Protein AF-A0A257CSG9-F1 (afdb_monomer_lite)

Foldseek 3Di:
DVVVVVVVVVVVVVVVVVVVVVPPLNVLLVVLLVLLVVLLVPQDCPDPLSVVLNVLSVVLNVLSVVLVVCVVVVHDLVSNLVSLVSSLVSLVVSLVSPVPDPDDVVSNVSSVVSSVSSVVSNVVSVVVVD

Structure (mmCIF, N/CA/C/O backbone):
data_AF-A0A257CSG9-F1
#
_entry.id   AF-A0A257CSG9-F1
#
loop_
_atom_site.group_PDB
_atom_site.id
_atom_site.type_symbol
_atom_site.label_atom_id
_atom_site.label_alt_id
_atom_site.label_comp_id
_atom_site.label_asym_id
_atom_site.label_entity_id
_atom_site.label_seq_id
_atom_site.pdbx_PDB_ins_code
_atom_site.Cartn_x
_atom_site.Cartn_y
_atom_site.Cartn_z
_atom_site.occupancy
_atom_site.B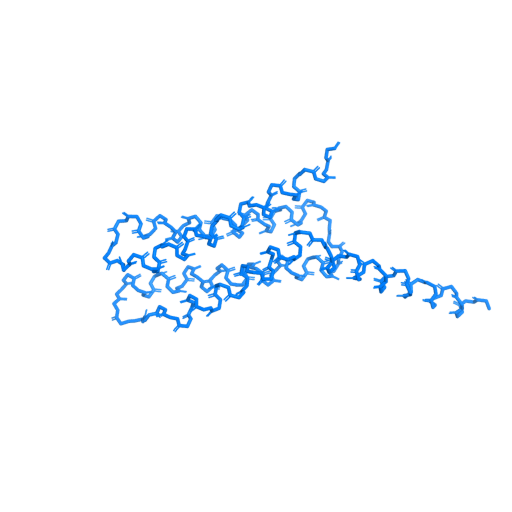_iso_or_equiv
_atom_site.auth_seq_id
_atom_site.auth_comp_id
_atom_site.auth_asym_id
_atom_site.auth_atom_id
_atom_site.pdbx_PDB_model_num
ATOM 1 N N . MET A 1 1 ? -8.326 -9.249 43.541 1.00 61.00 1 MET A N 1
ATOM 2 C CA . MET A 1 1 ? -9.319 -8.648 42.617 1.00 61.00 1 MET A CA 1
ATOM 3 C C . MET A 1 1 ? -8.685 -7.971 41.392 1.00 61.00 1 MET A C 1
ATOM 5 O O . MET A 1 1 ? -9.139 -8.241 40.292 1.00 61.00 1 MET A O 1
ATOM 9 N N . ALA A 1 2 ? -7.612 -7.176 41.527 1.00 65.75 2 ALA A N 1
ATOM 10 C CA . ALA A 1 2 ? -6.980 -6.457 40.401 1.00 65.75 2 ALA A CA 1
ATOM 11 C C . ALA A 1 2 ? -6.402 -7.346 39.271 1.00 65.75 2 ALA A C 1
ATOM 13 O O . ALA A 1 2 ? -6.474 -6.987 38.099 1.00 65.75 2 ALA A O 1
ATOM 14 N N . VAL A 1 3 ? -5.880 -8.533 39.603 1.00 71.50 3 VAL A N 1
ATOM 15 C CA . VAL A 1 3 ? -5.293 -9.464 38.616 1.00 71.50 3 VAL A CA 1
ATOM 16 C C . VAL A 1 3 ? -6.344 -10.004 37.636 1.00 71.50 3 VAL A C 1
ATOM 18 O O . VAL A 1 3 ? -6.073 -10.122 36.444 1.00 71.50 3 VAL A O 1
ATOM 21 N N . ALA A 1 4 ? -7.565 -10.262 38.114 1.00 71.94 4 ALA A N 1
ATOM 22 C CA . ALA A 1 4 ? -8.665 -10.753 37.284 1.00 71.94 4 ALA A CA 1
ATOM 23 C C . ALA A 1 4 ? -9.160 -9.687 36.291 1.00 71.94 4 ALA A C 1
ATOM 25 O O . ALA A 1 4 ? -9.449 -10.009 35.143 1.00 71.94 4 ALA A O 1
ATOM 26 N N . LEU A 1 5 ? -9.179 -8.412 36.700 1.00 73.69 5 LEU A N 1
ATOM 27 C CA . LEU A 1 5 ? -9.569 -7.290 35.840 1.00 73.69 5 LEU A CA 1
ATOM 28 C C . LEU A 1 5 ? -8.553 -7.056 34.708 1.00 73.69 5 LEU A C 1
ATOM 30 O O . LEU A 1 5 ? -8.927 -6.816 33.563 1.00 73.69 5 LEU A O 1
ATOM 34 N N . HIS A 1 6 ? -7.259 -7.181 35.015 1.00 74.69 6 HIS A N 1
ATOM 35 C CA . HIS A 1 6 ? -6.193 -7.045 34.022 1.00 74.69 6 HIS A CA 1
ATOM 36 C C . HIS A 1 6 ? -6.168 -8.217 33.027 1.00 74.69 6 HIS A C 1
ATOM 38 O O . HIS A 1 6 ? -5.942 -8.015 31.834 1.00 74.69 6 HIS A O 1
ATOM 44 N N . ALA A 1 7 ? -6.443 -9.439 33.495 1.00 70.19 7 ALA A N 1
ATOM 45 C CA . ALA A 1 7 ? -6.591 -10.608 32.629 1.00 70.19 7 ALA A CA 1
ATOM 46 C C . ALA A 1 7 ? -7.809 -10.481 31.699 1.00 70.19 7 ALA A C 1
ATOM 48 O O . ALA A 1 7 ? -7.691 -10.779 30.514 1.00 70.19 7 ALA A O 1
ATOM 49 N N . LEU A 1 8 ? -8.938 -9.968 32.205 1.00 74.12 8 LEU A N 1
ATOM 50 C CA . LEU A 1 8 ? -10.137 -9.667 31.415 1.00 74.12 8 LEU A CA 1
ATOM 51 C C . LEU A 1 8 ? -9.880 -8.594 30.358 1.00 74.12 8 LEU A C 1
ATOM 53 O O . LEU A 1 8 ? -10.261 -8.788 29.212 1.00 74.12 8 LEU A O 1
ATOM 57 N N . SER A 1 9 ? -9.181 -7.512 30.708 1.00 80.62 9 SER A N 1
ATOM 58 C CA . SER A 1 9 ? -8.766 -6.488 29.741 1.00 80.62 9 SER A CA 1
ATOM 59 C C . SER A 1 9 ? -7.883 -7.083 28.641 1.00 80.62 9 SER A C 1
ATOM 61 O O . SER A 1 9 ? -8.169 -6.883 27.466 1.00 80.62 9 SER A O 1
ATOM 63 N N . LYS A 1 10 ? -6.876 -7.896 28.992 1.00 71.56 10 LYS A N 1
ATOM 64 C CA . LYS A 1 10 ? -6.017 -8.580 28.009 1.00 71.56 10 LYS A CA 1
ATOM 65 C C . LYS A 1 10 ? -6.788 -9.553 27.117 1.00 71.56 10 LYS A C 1
ATOM 67 O O . LYS A 1 10 ? -6.492 -9.625 25.928 1.00 71.56 10 LYS A O 1
ATOM 72 N N . LEU A 1 11 ? -7.759 -10.277 27.674 1.00 66.88 11 LEU A N 1
ATOM 73 C CA . LEU A 1 11 ? -8.653 -11.165 26.928 1.00 66.88 11 LEU A CA 1
ATOM 74 C C . LEU A 1 11 ? -9.555 -10.381 25.979 1.00 66.88 11 LEU A C 1
ATOM 76 O O . LEU A 1 11 ? -9.686 -10.773 24.827 1.00 66.88 11 LEU A O 1
ATOM 80 N N . LEU A 1 12 ? -10.103 -9.251 26.429 1.00 72.19 12 LEU A N 1
ATOM 81 C CA . LEU A 1 12 ? -10.912 -8.365 25.601 1.00 72.19 12 LEU A CA 1
ATOM 82 C C . LEU A 1 12 ? -10.078 -7.793 24.453 1.00 72.19 12 LEU A C 1
ATOM 84 O O . LEU A 1 12 ? -10.512 -7.842 23.314 1.00 72.19 12 LEU A O 1
ATOM 88 N N . THR A 1 13 ? -8.846 -7.347 24.713 1.00 65.50 13 THR A N 1
ATOM 89 C CA . THR A 1 13 ? -7.935 -6.853 23.670 1.00 65.50 13 THR A CA 1
ATOM 90 C C . THR A 1 13 ? -7.496 -7.967 22.719 1.00 65.50 13 THR A C 1
ATOM 92 O O . THR A 1 13 ? -7.412 -7.745 21.517 1.00 65.50 13 THR A O 1
ATOM 95 N N . ALA A 1 14 ? -7.217 -9.176 23.213 1.00 50.47 14 ALA A N 1
ATOM 96 C CA . ALA A 1 14 ? -6.890 -10.324 22.366 1.00 50.47 14 ALA A CA 1
ATOM 97 C C . ALA A 1 14 ? -8.083 -10.750 21.497 1.00 50.47 14 ALA A C 1
ATOM 99 O O . ALA A 1 14 ? -7.898 -11.094 20.334 1.00 50.47 14 ALA A O 1
ATOM 100 N N . PHE A 1 15 ? -9.299 -10.667 22.038 1.00 56.72 15 PHE A N 1
ATOM 101 C CA . PHE A 1 15 ? -10.539 -10.919 21.315 1.00 56.72 15 PHE A CA 1
ATOM 102 C C . PHE A 1 15 ? -10.815 -9.823 20.277 1.00 56.72 15 PHE A C 1
ATOM 104 O O . PHE A 1 15 ? -11.084 -10.141 19.125 1.00 56.72 15 PHE A O 1
ATOM 111 N N . GLN A 1 16 ? -10.623 -8.547 20.628 1.00 63.41 16 GLN A N 1
ATOM 112 C CA . GLN A 1 16 ? -10.679 -7.408 19.705 1.00 63.41 16 GLN A CA 1
ATOM 113 C C . GLN A 1 16 ? -9.669 -7.581 18.557 1.00 63.41 16 GLN A C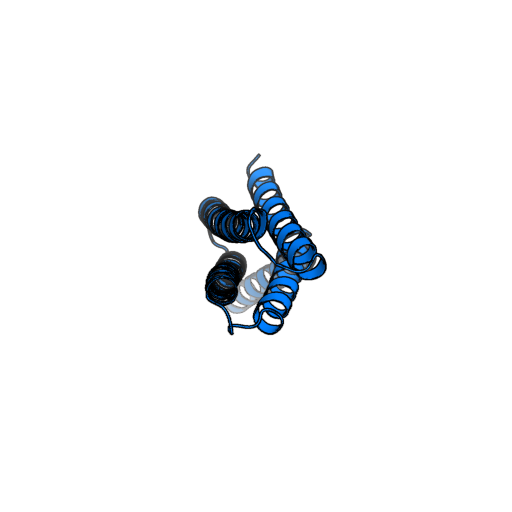 1
ATOM 115 O O . GLN A 1 16 ? -10.017 -7.361 17.404 1.00 63.41 16 GLN A O 1
ATOM 120 N N . ARG A 1 17 ? -8.448 -8.055 18.857 1.00 60.62 17 ARG A N 1
ATOM 121 C CA . ARG A 1 17 ? -7.389 -8.376 17.877 1.00 60.62 17 ARG A CA 1
ATOM 122 C C . ARG A 1 17 ? -7.745 -9.553 16.962 1.00 60.62 17 ARG A C 1
ATOM 124 O O . ARG A 1 17 ? -7.391 -9.556 15.789 1.00 60.62 17 ARG A O 1
ATOM 131 N N . LEU A 1 18 ? -8.432 -10.564 17.493 1.00 49.12 18 LEU A N 1
ATOM 132 C CA . LEU A 1 18 ? -8.954 -11.690 16.712 1.00 49.12 18 LEU A CA 1
ATOM 133 C C . LEU A 1 18 ? -10.126 -11.261 15.821 1.00 49.12 18 LEU A C 1
ATOM 135 O O . LEU A 1 18 ? -10.229 -11.722 14.687 1.00 49.12 18 LEU A O 1
ATOM 139 N N . MET A 1 19 ? -10.971 -10.343 16.295 1.00 55.75 19 MET A N 1
ATOM 140 C CA . MET A 1 19 ? -12.047 -9.764 15.493 1.00 55.75 19 MET A CA 1
ATOM 141 C C . MET A 1 19 ? -11.524 -8.808 14.416 1.00 55.75 19 MET A C 1
ATOM 143 O O . MET A 1 19 ? -12.044 -8.830 13.305 1.00 55.75 19 MET A O 1
ATOM 147 N N . THR A 1 20 ? -10.457 -8.042 14.673 1.00 57.62 20 THR A N 1
ATOM 148 C CA . THR A 1 20 ? -9.805 -7.238 13.626 1.00 57.62 20 THR A CA 1
ATOM 149 C C . THR A 1 20 ? -9.074 -8.099 12.597 1.00 57.62 20 THR A C 1
ATOM 151 O O . THR A 1 20 ? -9.021 -7.720 11.437 1.00 57.62 20 THR A O 1
ATOM 154 N N . ALA A 1 21 ? -8.592 -9.300 12.937 1.00 48.56 21 ALA A N 1
ATOM 155 C CA . ALA A 1 21 ? -8.058 -10.243 11.944 1.00 48.56 21 ALA A CA 1
ATOM 156 C C . ALA A 1 21 ? -9.129 -10.790 10.969 1.00 48.56 21 ALA A C 1
ATOM 158 O O . ALA A 1 21 ? -8.791 -11.241 9.874 1.00 48.56 21 ALA A O 1
ATOM 159 N N . LEU A 1 22 ? -10.413 -10.724 11.344 1.00 52.16 22 LEU A N 1
ATOM 160 C CA . LEU A 1 22 ? -11.571 -11.023 10.488 1.00 52.16 22 LEU A CA 1
ATOM 161 C C . LEU A 1 22 ? -12.138 -9.769 9.792 1.00 52.16 22 LEU A C 1
ATOM 163 O O . LEU A 1 22 ? -13.089 -9.878 9.017 1.00 52.16 22 LEU A O 1
ATOM 167 N N . ASP A 1 23 ? -11.555 -8.591 10.032 1.00 74.31 23 ASP A N 1
ATOM 168 C CA . ASP A 1 23 ? -11.986 -7.335 9.427 1.00 74.31 23 ASP A CA 1
ATOM 169 C C . ASP A 1 23 ? -11.575 -7.304 7.941 1.00 74.31 23 ASP A C 1
ATOM 171 O O . ASP A 1 23 ? -10.388 -7.451 7.610 1.00 74.31 23 ASP A O 1
ATOM 175 N N . PRO A 1 24 ? -12.518 -7.087 7.006 1.00 81.12 24 PRO A N 1
ATOM 176 C CA . PRO A 1 24 ? -12.195 -6.907 5.592 1.00 81.12 24 PRO A CA 1
ATOM 177 C C . PRO A 1 24 ? -11.160 -5.794 5.339 1.00 81.12 24 PRO A C 1
ATOM 179 O O . PRO A 1 24 ? -10.454 -5.833 4.327 1.00 81.12 24 PRO A O 1
ATOM 182 N N . THR A 1 25 ? -11.034 -4.823 6.245 1.00 85.94 25 THR A N 1
ATOM 183 C CA . THR A 1 25 ? -10.008 -3.774 6.216 1.00 85.94 25 THR A CA 1
ATOM 184 C C . THR A 1 25 ? -8.620 -4.342 6.506 1.00 85.94 25 THR A C 1
ATOM 186 O O . THR A 1 25 ? -7.699 -4.107 5.725 1.00 85.94 25 THR A O 1
ATOM 189 N N . ALA A 1 26 ? -8.467 -5.157 7.555 1.00 85.44 26 ALA A N 1
ATOM 190 C CA . ALA A 1 26 ? -7.192 -5.791 7.897 1.00 85.44 26 ALA A CA 1
ATOM 191 C C . ALA A 1 26 ? -6.713 -6.744 6.797 1.00 85.44 26 ALA A C 1
ATOM 193 O O 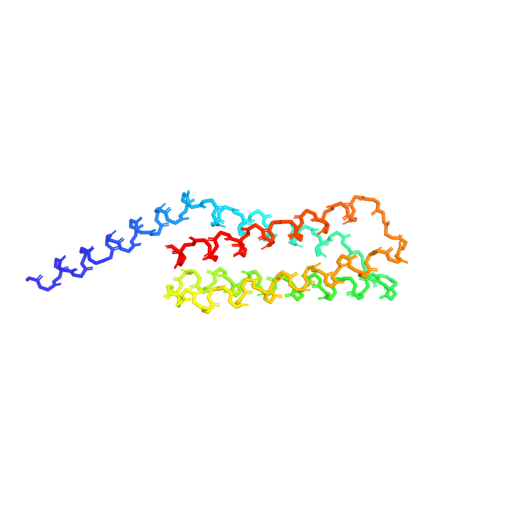. ALA A 1 26 ? -5.537 -6.725 6.427 1.00 85.44 26 ALA A O 1
ATOM 194 N N . LYS A 1 27 ? -7.636 -7.513 6.203 1.00 88.38 27 LYS A N 1
ATOM 195 C CA . LYS A 1 27 ? -7.335 -8.333 5.024 1.00 88.38 27 LYS A CA 1
ATOM 196 C C . LYS A 1 27 ? -6.834 -7.476 3.859 1.00 88.38 27 LYS A C 1
ATOM 198 O O . LYS A 1 27 ? -5.810 -7.798 3.270 1.00 88.38 27 LYS A O 1
ATOM 203 N N . SER A 1 28 ? -7.516 -6.369 3.560 1.00 92.12 28 SER A N 1
ATOM 204 C CA . SER A 1 28 ? -7.119 -5.469 2.468 1.00 92.12 28 SER A CA 1
ATOM 205 C C . SER A 1 28 ? -5.733 -4.855 2.699 1.00 92.12 28 SER A C 1
ATOM 207 O O . SER A 1 28 ? -4.966 -4.717 1.749 1.00 92.12 28 SER A O 1
ATOM 209 N N . ILE A 1 29 ? -5.393 -4.517 3.950 1.00 92.06 29 ILE A N 1
ATOM 210 C CA . ILE A 1 29 ? -4.060 -4.026 4.333 1.00 92.06 29 ILE A CA 1
ATOM 211 C C . ILE A 1 29 ? -3.000 -5.110 4.096 1.00 92.06 29 ILE A C 1
ATOM 213 O O . ILE A 1 29 ? -1.963 -4.822 3.505 1.00 92.06 29 ILE A O 1
ATOM 217 N N . ALA A 1 30 ? -3.258 -6.353 4.515 1.00 91.56 30 ALA A N 1
ATOM 218 C CA . ALA A 1 30 ? -2.327 -7.466 4.323 1.00 91.56 30 ALA A CA 1
ATOM 219 C C . ALA A 1 30 ? -2.127 -7.820 2.838 1.00 91.56 30 ALA A C 1
ATOM 221 O O . ALA A 1 30 ? -0.999 -8.031 2.397 1.00 91.56 30 ALA A O 1
ATOM 222 N N . ASP A 1 31 ? -3.208 -7.849 2.055 1.00 93.69 31 ASP A N 1
ATOM 223 C CA . ASP A 1 31 ? -3.146 -8.095 0.612 1.00 93.69 31 ASP A CA 1
ATOM 224 C C . ASP A 1 31 ? -2.338 -6.991 -0.098 1.00 93.69 31 ASP A C 1
ATOM 226 O O . ASP A 1 31 ? -1.533 -7.279 -0.986 1.00 93.69 31 ASP A O 1
ATOM 230 N N . LEU A 1 32 ? -2.499 -5.733 0.330 1.00 95.94 32 LEU A N 1
ATOM 231 C CA . LEU A 1 32 ? -1.732 -4.605 -0.194 1.00 95.94 32 LEU A CA 1
ATOM 232 C C . LEU A 1 32 ? -0.245 -4.669 0.186 1.00 95.94 32 LEU A C 1
ATOM 234 O O . LEU A 1 32 ? 0.593 -4.436 -0.682 1.00 95.94 32 LEU A O 1
ATOM 238 N N . ASP A 1 33 ? 0.082 -5.003 1.439 1.00 95.44 33 ASP A N 1
ATOM 239 C CA . ASP A 1 33 ? 1.465 -5.200 1.912 1.00 95.44 33 ASP A CA 1
ATOM 240 C C . ASP A 1 33 ? 2.179 -6.259 1.061 1.00 95.44 33 ASP A C 1
ATOM 242 O O . ASP A 1 33 ? 3.221 -6.006 0.458 1.00 95.44 33 ASP A O 1
ATOM 246 N N . ASN A 1 34 ? 1.551 -7.427 0.903 1.00 95.12 34 ASN A N 1
ATOM 247 C CA . ASN A 1 34 ? 2.096 -8.511 0.088 1.00 95.12 34 ASN A CA 1
ATOM 248 C C . ASN A 1 34 ? 2.338 -8.074 -1.364 1.00 95.12 34 ASN A C 1
ATOM 250 O O . ASN A 1 34 ? 3.396 -8.353 -1.933 1.00 95.12 34 ASN A O 1
ATOM 254 N N . LEU A 1 35 ? 1.376 -7.373 -1.969 1.00 96.12 35 LEU A N 1
ATOM 255 C CA . LEU A 1 35 ? 1.500 -6.889 -3.341 1.00 96.12 35 LEU A CA 1
ATOM 256 C C . LEU A 1 35 ? 2.620 -5.850 -3.488 1.00 96.12 35 LEU A C 1
ATOM 258 O O . LEU A 1 35 ? 3.385 -5.916 -4.451 1.00 96.12 35 LEU A O 1
ATOM 262 N N . LEU A 1 36 ? 2.749 -4.919 -2.542 1.00 96.06 36 LEU A N 1
ATOM 263 C CA . LEU A 1 36 ? 3.814 -3.916 -2.542 1.00 96.06 36 LEU A CA 1
ATOM 264 C C . LEU A 1 36 ? 5.193 -4.546 -2.375 1.00 96.06 36 LEU A C 1
ATOM 266 O O . LEU A 1 36 ? 6.103 -4.206 -3.128 1.00 96.06 36 LEU A O 1
ATOM 270 N N . GLN A 1 37 ? 5.344 -5.520 -1.480 1.00 95.44 37 GLN A N 1
ATOM 271 C CA . GLN A 1 37 ? 6.605 -6.245 -1.329 1.00 95.44 37 GLN A CA 1
ATOM 272 C C . GLN A 1 37 ? 7.002 -6.981 -2.612 1.00 95.44 37 GLN A C 1
ATOM 274 O O . GLN A 1 37 ? 8.179 -6.989 -2.982 1.00 95.44 37 GLN A O 1
ATOM 279 N N . LEU A 1 38 ? 6.039 -7.597 -3.306 1.00 95.38 38 LEU A N 1
ATOM 280 C CA . LEU A 1 38 ? 6.279 -8.240 -4.599 1.00 95.38 38 LEU A CA 1
ATOM 281 C C . LEU A 1 38 ? 6.673 -7.222 -5.675 1.00 95.38 38 LEU A C 1
ATOM 283 O O . LEU A 1 38 ? 7.630 -7.456 -6.411 1.00 95.38 38 LEU A O 1
ATOM 287 N N . LEU A 1 39 ? 5.989 -6.079 -5.732 1.00 94.75 39 LEU A N 1
ATOM 288 C CA . LEU A 1 39 ? 6.298 -4.988 -6.656 1.00 94.75 39 LEU A CA 1
ATOM 289 C C . LEU A 1 39 ? 7.697 -4.407 -6.413 1.00 94.75 39 LEU A C 1
ATOM 291 O O . LEU A 1 39 ? 8.477 -4.300 -7.356 1.00 94.75 39 LEU A O 1
ATOM 295 N N . CYS A 1 40 ? 8.052 -4.097 -5.165 1.00 94.50 40 CYS A N 1
ATOM 296 C CA . CYS A 1 40 ? 9.378 -3.591 -4.802 1.00 94.50 40 CYS A CA 1
ATOM 297 C C . CYS A 1 40 ? 10.493 -4.572 -5.190 1.00 94.50 40 CYS A C 1
ATOM 299 O O . CYS A 1 40 ? 11.532 -4.156 -5.691 1.00 94.50 40 CYS A O 1
ATOM 301 N N . LYS A 1 41 ? 10.273 -5.882 -5.014 1.00 93.38 41 LYS A N 1
ATOM 302 C CA . LYS A 1 41 ? 11.238 -6.919 -5.420 1.00 93.38 41 LYS A CA 1
ATOM 303 C C . LYS A 1 41 ? 11.305 -7.117 -6.938 1.00 93.38 41 LYS A C 1
ATOM 305 O O . LYS A 1 41 ? 12.350 -7.511 -7.449 1.00 93.38 41 LYS A O 1
ATOM 310 N N . GLY A 1 42 ? 10.193 -6.908 -7.643 1.00 91.12 42 GLY A N 1
ATOM 311 C CA . GLY A 1 42 ? 10.076 -7.149 -9.083 1.00 91.12 42 GLY A CA 1
ATOM 312 C C . GLY A 1 42 ? 10.558 -5.988 -9.954 1.00 91.12 42 GLY A C 1
ATOM 313 O O . GLY A 1 42 ? 11.064 -6.213 -11.055 1.00 91.12 42 GLY A O 1
ATOM 314 N N . VAL A 1 43 ? 10.430 -4.749 -9.474 1.00 90.50 43 VAL A N 1
ATOM 315 C CA . VAL A 1 43 ? 10.870 -3.558 -10.207 1.00 90.50 43 VAL A CA 1
ATOM 316 C C . VAL A 1 43 ? 12.393 -3.461 -10.158 1.00 90.50 43 VAL A C 1
ATOM 318 O O . VAL A 1 43 ? 13.002 -3.282 -9.105 1.00 90.50 43 VAL A O 1
ATOM 321 N N . LYS A 1 44 ? 13.022 -3.563 -11.332 1.00 88.94 44 LYS A N 1
ATOM 322 C CA . LYS A 1 44 ? 14.460 -3.312 -11.497 1.00 88.94 44 LYS A CA 1
ATOM 323 C C . LYS A 1 44 ? 14.774 -1.845 -11.211 1.00 88.94 44 LYS A C 1
ATOM 325 O O . LYS A 1 44 ? 13.884 -1.011 -11.167 1.00 88.94 44 LYS A O 1
ATOM 330 N N . THR A 1 45 ? 16.051 -1.518 -11.055 1.00 91.31 45 THR A N 1
ATOM 331 C CA . THR A 1 45 ? 16.529 -0.149 -10.785 1.00 91.31 45 THR A CA 1
ATOM 332 C C . THR A 1 45 ? 17.569 0.313 -11.810 1.00 91.31 45 THR A C 1
ATOM 334 O O . THR A 1 45 ? 18.393 1.185 -11.533 1.00 91.31 45 THR A O 1
ATOM 337 N N . SER A 1 46 ? 17.546 -0.266 -13.015 1.00 92.25 46 SER A N 1
ATOM 338 C CA . SER A 1 46 ? 18.565 -0.048 -14.048 1.00 92.25 46 SER A CA 1
ATOM 339 C C . SER A 1 46 ? 18.391 1.284 -14.774 1.00 92.25 46 SER A C 1
ATOM 341 O O . SER A 1 46 ? 19.371 1.921 -15.158 1.00 92.25 46 SER A O 1
ATOM 343 N N . THR A 1 47 ? 17.153 1.736 -14.954 1.00 92.12 47 THR A N 1
ATOM 344 C CA . THR A 1 47 ? 16.838 2.981 -15.662 1.00 92.12 47 THR A CA 1
ATOM 345 C C . THR A 1 47 ? 16.312 4.068 -14.713 1.00 92.12 47 THR A C 1
ATOM 347 O O . THR A 1 47 ? 15.865 3.777 -13.602 1.00 92.12 47 THR A O 1
ATOM 350 N N . PRO A 1 48 ? 16.369 5.362 -15.092 1.00 91.75 48 PRO A N 1
ATOM 351 C CA . PRO A 1 48 ? 15.866 6.441 -14.238 1.00 91.75 48 PRO A CA 1
ATOM 352 C C . PRO A 1 48 ? 14.382 6.305 -13.866 1.00 91.75 48 PRO A C 1
ATOM 354 O O . PRO A 1 48 ? 14.018 6.548 -12.719 1.00 91.75 48 PRO A O 1
ATOM 357 N N . TRP A 1 49 ? 13.527 5.886 -14.807 1.00 89.62 49 TRP A N 1
ATOM 358 C CA . TRP A 1 49 ? 12.090 5.740 -14.545 1.00 89.62 49 TRP A CA 1
ATOM 359 C C . TRP A 1 49 ? 11.791 4.575 -13.594 1.00 89.62 49 TRP A C 1
ATOM 361 O O . TRP A 1 49 ? 10.900 4.695 -12.757 1.00 89.62 49 TRP A O 1
ATOM 371 N N . GLU A 1 50 ? 12.556 3.490 -13.703 1.00 92.75 50 GLU A N 1
ATOM 372 C CA . GLU A 1 50 ? 12.520 2.320 -12.823 1.00 92.75 50 GLU A CA 1
ATOM 373 C C . GLU A 1 50 ? 12.913 2.679 -11.388 1.00 92.75 50 GLU A C 1
ATOM 375 O O . GLU A 1 50 ? 12.205 2.333 -10.447 1.00 92.75 50 GLU A O 1
ATOM 380 N N . ARG A 1 51 ? 13.994 3.452 -11.216 1.00 94.38 51 ARG A N 1
ATOM 381 C CA . ARG A 1 51 ? 14.414 3.957 -9.899 1.00 94.38 51 ARG A CA 1
ATOM 382 C C . ARG A 1 51 ? 13.346 4.837 -9.256 1.00 94.38 51 ARG A C 1
ATOM 384 O O . ARG A 1 51 ? 13.031 4.637 -8.089 1.00 94.38 51 ARG A O 1
ATOM 391 N N . ALA A 1 52 ? 12.760 5.753 -10.027 1.00 93.06 52 ALA A N 1
ATOM 392 C CA . ALA A 1 52 ? 11.680 6.610 -9.543 1.00 93.06 52 ALA A CA 1
ATOM 393 C C . ALA A 1 52 ? 10.437 5.798 -9.139 1.00 93.06 52 ALA A C 1
ATOM 395 O O . ALA A 1 52 ? 9.839 6.056 -8.099 1.00 93.06 52 ALA A O 1
ATOM 396 N N . LEU A 1 53 ? 10.071 4.775 -9.920 1.00 93.38 53 LEU A N 1
ATOM 397 C CA . LEU A 1 53 ? 8.975 3.877 -9.562 1.00 93.38 53 LEU A CA 1
ATOM 398 C C . LEU A 1 53 ? 9.280 3.107 -8.273 1.00 93.38 53 LEU A C 1
ATOM 400 O O . LEU A 1 53 ? 8.440 3.055 -7.381 1.00 93.38 53 LEU A O 1
ATOM 404 N N . HIS A 1 54 ? 10.475 2.529 -8.165 1.00 95.12 54 HIS A N 1
ATOM 405 C CA . HIS A 1 54 ? 10.898 1.789 -6.981 1.00 95.12 54 HIS A CA 1
ATOM 406 C C . HIS A 1 54 ? 10.875 2.668 -5.720 1.00 95.12 54 HIS A C 1
ATOM 408 O O . HIS A 1 54 ? 10.445 2.216 -4.661 1.00 95.12 54 HIS A O 1
ATOM 414 N N . GLU A 1 55 ? 11.297 3.930 -5.817 1.00 95.12 55 GLU A N 1
ATOM 415 C CA . GLU A 1 55 ? 11.235 4.887 -4.708 1.00 95.12 55 GLU A CA 1
ATOM 416 C C . GLU A 1 55 ? 9.789 5.174 -4.275 1.00 95.12 55 GLU A C 1
ATOM 418 O O . GLU A 1 55 ? 9.480 5.068 -3.088 1.00 95.12 55 GLU A O 1
ATOM 423 N N . LEU A 1 56 ? 8.883 5.426 -5.228 1.00 95.12 56 LEU A N 1
ATOM 424 C CA . LEU A 1 56 ? 7.454 5.618 -4.947 1.00 95.12 56 LEU A CA 1
ATOM 425 C C . LEU A 1 56 ? 6.821 4.379 -4.294 1.00 95.12 56 LEU A C 1
ATOM 427 O O . LEU A 1 56 ? 6.047 4.502 -3.344 1.00 95.12 56 LEU A O 1
ATOM 431 N N . LEU A 1 57 ? 7.168 3.178 -4.766 1.00 95.62 57 LEU A N 1
ATOM 432 C CA . LEU A 1 57 ? 6.689 1.917 -4.193 1.00 95.62 57 LEU A CA 1
ATOM 433 C C . LEU A 1 57 ? 7.248 1.675 -2.787 1.00 95.62 57 LEU A C 1
ATOM 435 O O . LEU A 1 57 ? 6.504 1.281 -1.895 1.00 95.62 57 LEU A O 1
ATOM 439 N N . THR A 1 58 ? 8.525 1.984 -2.559 1.00 95.75 58 THR A N 1
ATOM 440 C CA . THR A 1 58 ? 9.152 1.896 -1.230 1.00 95.75 58 THR A CA 1
ATOM 441 C C . THR A 1 58 ? 8.517 2.887 -0.255 1.00 95.75 58 THR A C 1
ATOM 443 O O . THR A 1 58 ? 8.339 2.590 0.926 1.00 95.75 58 THR A O 1
ATOM 446 N N . GLN A 1 59 ? 8.153 4.080 -0.728 1.00 95.75 59 GLN A N 1
ATOM 447 C CA . GLN A 1 59 ? 7.420 5.043 0.084 1.00 95.75 59 GLN A CA 1
ATOM 448 C C . GLN A 1 59 ? 6.026 4.515 0.439 1.00 95.75 59 GLN A C 1
ATOM 450 O O . GLN A 1 59 ? 5.644 4.586 1.605 1.00 95.75 59 GLN A O 1
ATOM 455 N N . ALA A 1 60 ? 5.295 3.944 -0.523 1.00 96.50 60 ALA A N 1
ATOM 456 C CA . ALA A 1 60 ? 3.993 3.329 -0.271 1.00 96.50 60 ALA A CA 1
ATOM 457 C C . ALA A 1 60 ? 4.082 2.156 0.725 1.00 96.50 60 ALA A C 1
ATOM 459 O O . ALA A 1 60 ? 3.255 2.067 1.627 1.00 96.50 60 ALA A O 1
ATOM 460 N N . ASP A 1 61 ? 5.110 1.310 0.619 1.00 95.81 61 ASP A N 1
ATOM 461 C CA . ASP A 1 61 ? 5.380 0.197 1.543 1.00 95.81 61 ASP A CA 1
ATOM 462 C C . ASP A 1 61 ? 5.537 0.685 2.995 1.00 95.81 61 ASP A C 1
ATOM 464 O O . ASP A 1 61 ? 4.868 0.206 3.914 1.00 95.81 61 ASP A O 1
ATOM 468 N N . ARG A 1 62 ? 6.311 1.759 3.200 1.00 95.06 62 ARG A N 1
ATOM 469 C CA . ARG A 1 62 ? 6.431 2.410 4.517 1.00 95.06 62 ARG A CA 1
ATOM 470 C C . ARG A 1 62 ? 5.095 2.955 5.023 1.00 95.06 62 ARG A C 1
ATOM 472 O O . ARG A 1 62 ? 4.822 2.865 6.217 1.00 95.06 62 ARG A O 1
ATOM 479 N N . GLN A 1 63 ? 4.261 3.510 4.143 1.00 95.44 63 GLN A N 1
ATOM 480 C CA . GLN A 1 63 ? 2.938 4.011 4.530 1.00 95.44 63 GLN A CA 1
ATOM 481 C C . GLN A 1 63 ? 1.981 2.878 4.919 1.00 95.44 63 GLN A C 1
ATOM 483 O O . GLN A 1 63 ? 1.219 3.033 5.870 1.00 95.44 63 GLN A O 1
ATOM 488 N N . VAL A 1 64 ? 2.054 1.712 4.267 1.00 94.75 64 VAL A N 1
ATOM 489 C CA . VAL A 1 64 ? 1.303 0.522 4.703 1.00 94.75 64 VAL A CA 1
ATOM 490 C C . VAL A 1 64 ? 1.719 0.092 6.105 1.00 94.75 64 VAL A C 1
ATOM 492 O O . VAL A 1 64 ? 0.857 -0.212 6.931 1.00 94.75 64 VAL A O 1
ATOM 495 N N . LEU A 1 65 ? 3.021 0.111 6.407 1.00 92.56 65 LEU A N 1
ATOM 496 C CA . LEU A 1 65 ? 3.501 -0.191 7.752 1.00 92.56 65 LEU A CA 1
ATOM 497 C C . LEU A 1 65 ? 2.939 0.790 8.790 1.00 92.56 65 LEU A C 1
ATOM 499 O O . LEU A 1 65 ? 2.514 0.344 9.853 1.00 92.56 65 LEU A O 1
ATOM 503 N N . ILE A 1 66 ? 2.897 2.090 8.478 1.00 94.06 66 ILE A N 1
ATOM 504 C CA . ILE A 1 66 ? 2.294 3.108 9.353 1.00 94.06 66 ILE A CA 1
ATOM 505 C C . ILE A 1 66 ? 0.821 2.784 9.600 1.00 94.06 66 ILE A C 1
ATOM 507 O O . ILE A 1 66 ? 0.433 2.646 10.752 1.00 94.06 66 ILE A O 1
ATOM 511 N N . VAL A 1 67 ? 0.026 2.546 8.551 1.00 90.81 67 VAL A N 1
ATOM 512 C CA . VAL A 1 67 ? -1.392 2.168 8.698 1.00 90.81 67 VAL A CA 1
ATOM 513 C C . VAL A 1 67 ? -1.544 0.928 9.586 1.00 90.81 67 VAL A C 1
ATOM 515 O O . VAL A 1 67 ? -2.379 0.904 10.488 1.00 90.81 67 VAL A O 1
ATOM 518 N N . ARG A 1 68 ? -0.711 -0.100 9.386 1.00 89.94 68 ARG A N 1
ATOM 519 C CA . ARG A 1 68 ? -0.755 -1.331 10.188 1.00 89.94 68 ARG A CA 1
ATOM 520 C C . ARG A 1 68 ? -0.392 -1.088 11.655 1.00 89.94 68 ARG A C 1
ATOM 522 O O . ARG A 1 68 ? -1.008 -1.684 12.542 1.00 89.94 68 ARG A O 1
ATOM 529 N N . LEU A 1 69 ? 0.598 -0.235 11.915 1.00 87.25 69 LEU A N 1
ATOM 530 C CA . LEU A 1 69 ? 0.985 0.162 13.267 1.00 87.25 69 LEU A CA 1
ATOM 531 C C . LEU A 1 69 ? -0.122 0.974 13.936 1.00 87.25 69 LEU A C 1
ATOM 533 O O . LEU A 1 69 ? -0.497 0.631 15.051 1.00 87.25 69 LEU A O 1
ATOM 537 N N . SER A 1 70 ? -0.708 1.953 13.246 1.00 88.75 70 SER A N 1
ATOM 538 C CA . SER A 1 70 ? -1.833 2.745 13.751 1.00 88.75 70 SER A CA 1
ATOM 539 C C . SER A 1 70 ? -3.023 1.857 14.128 1.00 88.75 70 SER A C 1
ATOM 541 O O . SER A 1 70 ? -3.576 2.013 15.212 1.00 88.75 70 SER A O 1
ATOM 543 N N . VAL A 1 71 ? -3.362 0.848 13.310 1.00 84.94 71 VAL A N 1
ATOM 544 C CA . VAL A 1 71 ? -4.403 -0.142 13.661 1.00 84.94 71 VAL A CA 1
ATOM 545 C C . VAL A 1 71 ? -4.005 -0.946 14.902 1.00 84.94 71 VAL A C 1
ATOM 547 O O . VAL A 1 71 ? -4.815 -1.173 15.795 1.00 84.94 71 VAL A O 1
ATOM 550 N N . SER A 1 72 ? -2.746 -1.377 14.984 1.00 83.25 72 SER A N 1
ATOM 551 C CA . SER A 1 72 ? -2.247 -2.181 16.112 1.00 83.25 72 SER A CA 1
ATOM 552 C C . SER A 1 72 ? -2.169 -1.395 17.425 1.00 83.25 72 SER A C 1
ATOM 554 O O . SER A 1 72 ? -2.239 -1.992 18.502 1.00 83.25 72 SER A O 1
ATOM 556 N N . MET A 1 73 ? -1.993 -0.077 17.329 1.00 85.00 73 MET A N 1
ATOM 557 C CA . MET A 1 73 ? -1.882 0.860 18.445 1.00 85.00 73 MET A CA 1
ATOM 558 C C . MET A 1 73 ? -3.223 1.466 18.863 1.00 85.00 73 MET A C 1
ATOM 560 O O . MET A 1 73 ? -3.229 2.275 19.785 1.00 85.00 73 MET A O 1
ATOM 564 N N . ASP A 1 74 ? -4.332 1.066 18.231 1.00 83.69 74 ASP A N 1
ATOM 565 C CA . ASP A 1 74 ? -5.666 1.622 18.492 1.00 83.69 74 ASP A CA 1
ATOM 566 C C . ASP A 1 74 ? -5.689 3.153 18.315 1.00 83.69 74 ASP A C 1
ATOM 568 O O . ASP A 1 74 ? -6.226 3.904 19.130 1.00 83.69 74 ASP A O 1
ATOM 572 N N . ALA A 1 75 ? -5.016 3.621 17.256 1.00 84.06 75 ALA A N 1
ATOM 573 C CA . ALA A 1 75 ? -4.975 5.030 16.894 1.00 84.06 75 ALA A CA 1
ATOM 574 C C . ALA A 1 75 ? -6.385 5.575 16.634 1.00 84.06 75 ALA A C 1
ATOM 576 O O . ALA A 1 75 ? -7.300 4.842 16.250 1.00 84.06 75 ALA A O 1
ATOM 577 N N . SER A 1 76 ? -6.547 6.889 16.796 1.00 87.81 76 SER A N 1
ATOM 578 C CA . SER A 1 76 ? -7.830 7.540 16.524 1.00 87.81 76 SER A CA 1
ATOM 579 C C . SER A 1 76 ? -8.285 7.307 15.077 1.00 87.81 76 SER A C 1
ATOM 581 O O . SER A 1 76 ? -7.464 7.230 14.159 1.00 87.81 76 SER A O 1
ATOM 583 N N . SER A 1 77 ? -9.600 7.250 14.853 1.00 86.88 77 SER A N 1
ATOM 584 C CA . SER A 1 77 ? -10.180 7.085 13.513 1.00 86.88 77 SER A CA 1
ATOM 585 C C . SER A 1 77 ? -9.664 8.134 12.520 1.00 86.88 77 SER A C 1
ATOM 587 O O . SER A 1 77 ? -9.298 7.792 11.395 1.00 86.88 77 SER A O 1
ATOM 589 N N . THR A 1 78 ? -9.509 9.386 12.963 1.00 89.75 78 THR A N 1
ATOM 590 C CA . THR A 1 78 ? -8.937 10.472 12.155 1.00 89.75 78 THR A CA 1
ATOM 591 C C . THR A 1 78 ? -7.497 10.178 11.727 1.00 89.75 78 THR A C 1
ATOM 593 O O . THR A 1 78 ? -7.169 10.297 10.549 1.00 89.75 78 THR A O 1
ATOM 596 N N . GLU A 1 79 ? -6.646 9.720 12.648 1.00 88.69 79 GLU A N 1
ATOM 597 C CA . GLU A 1 79 ? -5.249 9.372 12.353 1.00 88.69 79 GLU A CA 1
ATOM 598 C C . GLU A 1 79 ? -5.139 8.183 11.383 1.00 88.69 79 GLU A C 1
ATOM 600 O O . GLU A 1 79 ? -4.292 8.177 10.482 1.00 88.69 79 GLU A O 1
ATOM 605 N N . LEU A 1 80 ? -6.026 7.192 11.520 1.00 90.56 80 LEU A N 1
ATOM 606 C CA . LEU A 1 80 ? -6.121 6.062 10.595 1.00 90.56 80 LEU A CA 1
ATOM 607 C C . LEU A 1 80 ? -6.535 6.505 9.189 1.00 90.56 80 LEU A C 1
ATOM 609 O O . LEU A 1 80 ? -5.933 6.069 8.204 1.00 90.56 80 LEU A O 1
ATOM 613 N N . ILE A 1 81 ? -7.538 7.379 9.086 1.00 93.31 81 ILE A N 1
ATOM 614 C CA . ILE A 1 81 ? -8.009 7.929 7.810 1.00 93.31 81 ILE A CA 1
ATOM 615 C C . ILE A 1 81 ? -6.911 8.757 7.141 1.00 93.31 81 ILE A C 1
ATOM 617 O O . ILE A 1 81 ? -6.689 8.608 5.937 1.00 93.31 81 ILE A O 1
ATOM 621 N N . ASP A 1 82 ? -6.202 9.594 7.895 1.00 94.75 82 ASP A N 1
ATOM 622 C CA . ASP A 1 82 ? -5.116 10.416 7.362 1.00 94.75 82 ASP A CA 1
ATOM 623 C C . ASP A 1 82 ? -3.948 9.556 6.873 1.00 94.75 82 ASP A C 1
ATOM 625 O O . ASP A 1 82 ? -3.473 9.737 5.749 1.00 94.75 82 ASP A O 1
ATOM 629 N N . SER A 1 83 ? -3.556 8.540 7.643 1.00 93.19 83 SER A N 1
ATOM 630 C CA . SER A 1 83 ? -2.523 7.583 7.230 1.00 93.19 83 SER A CA 1
ATOM 631 C C . SER A 1 83 ? -2.931 6.815 5.964 1.00 93.19 83 SER A C 1
ATOM 633 O O . SER A 1 83 ? -2.154 6.704 5.010 1.00 93.19 83 SER A O 1
ATOM 635 N N . ALA A 1 84 ? -4.180 6.341 5.892 1.00 94.75 84 ALA A N 1
ATO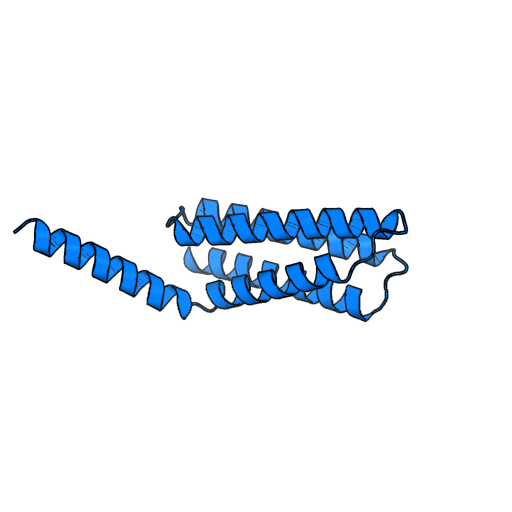M 636 C CA . ALA A 1 84 ? -4.710 5.662 4.710 1.00 94.75 84 ALA A CA 1
ATOM 637 C C . ALA A 1 84 ? -4.800 6.590 3.484 1.00 94.75 84 ALA A C 1
ATOM 639 O O . ALA A 1 84 ? -4.594 6.150 2.348 1.00 94.75 84 ALA A O 1
ATOM 640 N N . ARG A 1 85 ? -5.063 7.884 3.692 1.00 97.19 85 ARG A N 1
ATOM 641 C CA . ARG A 1 85 ? -5.066 8.901 2.634 1.00 97.19 85 ARG A CA 1
ATOM 642 C C . ARG A 1 85 ? -3.665 9.119 2.070 1.00 97.19 85 ARG A C 1
ATOM 644 O O . ARG A 1 85 ? -3.509 9.119 0.850 1.00 97.19 85 ARG A O 1
ATOM 651 N N . VAL A 1 86 ? -2.651 9.250 2.924 1.00 97.00 86 VAL A N 1
ATOM 652 C CA . VAL A 1 86 ? -1.247 9.395 2.494 1.00 97.00 86 VAL A CA 1
ATOM 653 C C . VAL A 1 86 ? -0.782 8.163 1.709 1.00 97.00 86 VAL A C 1
ATOM 655 O O . VAL A 1 86 ? -0.133 8.294 0.665 1.00 97.00 86 VAL A O 1
ATOM 658 N N . LEU A 1 87 ? -1.168 6.965 2.153 1.00 96.88 87 LEU A N 1
ATOM 659 C CA . LEU A 1 87 ? -0.926 5.720 1.425 1.00 96.88 87 LEU A CA 1
ATOM 660 C C . LEU A 1 87 ? -1.571 5.733 0.028 1.00 96.88 87 LEU A C 1
ATOM 662 O O . LEU A 1 87 ? -0.904 5.441 -0.968 1.00 96.88 87 LEU A O 1
ATOM 666 N N . PHE A 1 88 ? -2.852 6.101 -0.062 1.00 97.81 88 PHE A N 1
ATOM 667 C CA . PHE A 1 88 ? -3.562 6.193 -1.339 1.00 97.81 88 PHE A CA 1
ATOM 668 C C . PHE A 1 88 ? -2.904 7.196 -2.295 1.00 97.81 88 PHE A C 1
ATOM 670 O O . PHE A 1 88 ? -2.695 6.873 -3.464 1.00 97.81 88 PHE A O 1
ATOM 677 N N . GLU A 1 89 ? -2.528 8.381 -1.812 1.00 97.19 89 GLU A N 1
ATOM 678 C CA . GLU A 1 89 ? -1.856 9.396 -2.630 1.00 97.19 89 GLU A CA 1
ATOM 679 C C . GLU A 1 89 ? -0.482 8.927 -3.129 1.00 97.19 89 GLU A C 1
ATOM 681 O O . GLU A 1 89 ? -0.139 9.164 -4.289 1.00 97.19 89 GLU A O 1
ATOM 686 N N . SER A 1 90 ? 0.267 8.182 -2.310 1.00 95.88 90 SER A N 1
ATOM 687 C CA . SER A 1 90 ? 1.556 7.596 -2.714 1.00 95.88 90 SER A CA 1
ATOM 688 C C . SER A 1 90 ? 1.387 6.608 -3.878 1.00 95.88 90 SER A C 1
ATOM 690 O O . SER A 1 90 ? 2.104 6.665 -4.879 1.00 95.88 90 SER A O 1
ATOM 692 N N . LEU A 1 91 ? 0.373 5.742 -3.801 1.00 97.44 91 LEU A N 1
ATOM 693 C CA . LEU A 1 91 ? 0.044 4.790 -4.868 1.00 97.44 91 LEU A CA 1
ATOM 694 C C . LEU A 1 91 ? -0.567 5.462 -6.103 1.00 97.44 91 LEU A C 1
ATOM 696 O O . LEU A 1 91 ? -0.344 5.018 -7.231 1.00 97.44 91 LEU A O 1
ATOM 700 N N . ARG A 1 92 ? -1.307 6.560 -5.917 1.00 97.00 92 ARG A N 1
ATOM 701 C CA . ARG A 1 92 ? -1.798 7.395 -7.017 1.00 97.00 92 ARG A CA 1
ATOM 702 C C . ARG A 1 92 ? -0.637 8.032 -7.779 1.00 97.00 92 ARG A C 1
ATOM 704 O O . ARG A 1 92 ? -0.665 8.037 -9.007 1.00 97.00 92 ARG A O 1
ATOM 711 N N . ALA A 1 93 ? 0.388 8.517 -7.080 1.00 95.06 93 ALA A N 1
ATOM 712 C CA . ALA A 1 93 ? 1.597 9.050 -7.702 1.00 95.06 93 ALA A CA 1
ATOM 713 C C . ALA A 1 93 ? 2.351 7.975 -8.505 1.00 95.06 93 ALA A C 1
ATOM 715 O O . ALA A 1 93 ? 2.736 8.233 -9.647 1.00 95.06 93 ALA A O 1
ATOM 716 N N . ALA A 1 94 ? 2.486 6.757 -7.966 1.00 95.06 94 ALA A N 1
ATOM 717 C CA . ALA A 1 94 ? 3.078 5.625 -8.686 1.00 95.06 94 ALA A CA 1
ATOM 718 C C . ALA A 1 94 ? 2.306 5.272 -9.974 1.00 95.06 94 ALA A C 1
ATOM 720 O O . ALA A 1 94 ? 2.907 5.116 -11.037 1.00 95.06 94 ALA A O 1
ATOM 721 N N . ASP A 1 95 ? 0.973 5.210 -9.918 1.00 95.88 95 ASP A N 1
ATOM 722 C CA . ASP A 1 95 ? 0.132 4.946 -11.096 1.00 95.88 95 ASP A CA 1
ATOM 723 C C . ASP A 1 95 ? 0.244 6.061 -12.152 1.00 95.88 95 ASP A C 1
ATOM 725 O O . ASP A 1 95 ? 0.379 5.794 -13.349 1.00 95.88 95 ASP A O 1
ATOM 729 N N . LEU A 1 96 ? 0.270 7.327 -11.721 1.00 93.69 96 LEU A N 1
ATOM 730 C CA . LEU A 1 96 ? 0.485 8.466 -12.616 1.00 93.69 96 LEU A CA 1
ATOM 731 C C . LEU A 1 96 ? 1.868 8.426 -13.274 1.00 93.69 96 LEU A C 1
ATOM 733 O O . LEU A 1 96 ? 1.976 8.719 -14.467 1.00 93.69 96 LEU A O 1
ATOM 737 N N . HIS A 1 97 ? 2.908 8.019 -12.548 1.00 91.44 97 HIS A N 1
ATOM 738 C CA . HIS A 1 97 ? 4.249 7.832 -13.107 1.00 91.44 97 HIS A CA 1
ATOM 739 C C . HIS A 1 97 ? 4.253 6.774 -14.222 1.00 91.44 97 HIS A C 1
ATOM 741 O O . HIS A 1 97 ? 4.850 6.975 -15.280 1.00 91.44 97 HIS A O 1
ATOM 747 N N . LEU A 1 98 ? 3.496 5.687 -14.043 1.00 91.44 98 LEU A N 1
ATOM 748 C CA . LEU A 1 98 ? 3.347 4.631 -15.049 1.00 91.44 98 LEU A CA 1
ATOM 749 C C . LEU A 1 98 ? 2.454 5.013 -16.233 1.00 91.44 98 LEU A C 1
ATOM 751 O O . LEU A 1 98 ? 2.654 4.505 -17.340 1.00 91.44 98 LEU A O 1
ATOM 755 N N . SER A 1 99 ? 1.494 5.922 -16.042 1.00 83.88 99 SER A N 1
ATOM 756 C CA . SER A 1 99 ? 0.565 6.350 -17.098 1.00 83.88 99 SER A CA 1
ATOM 757 C C . SER A 1 99 ? 1.274 6.902 -18.344 1.00 83.88 99 SER A C 1
ATOM 759 O O . SER A 1 99 ? 0.754 6.769 -19.449 1.00 83.88 99 SER A O 1
ATOM 761 N N . LYS A 1 100 ? 2.498 7.421 -18.182 1.00 75.19 100 LYS A N 1
ATOM 762 C CA . LYS A 1 100 ? 3.336 7.985 -19.253 1.00 75.19 100 LYS A CA 1
ATOM 763 C C . LYS A 1 100 ? 4.505 7.074 -19.680 1.00 75.19 100 LYS A C 1
ATOM 765 O O . LYS A 1 100 ? 5.312 7.481 -20.511 1.00 75.19 100 LYS A O 1
ATOM 770 N N . GLY A 1 101 ? 4.640 5.880 -19.090 1.00 67.56 101 GLY A N 1
ATOM 771 C CA . GLY A 1 101 ? 5.886 5.097 -19.095 1.00 67.56 101 GLY A CA 1
ATOM 772 C C . GLY A 1 101 ? 5.909 3.815 -19.943 1.00 67.56 101 GLY A C 1
ATOM 773 O O . GLY A 1 101 ? 4.872 3.284 -20.340 1.00 67.56 101 GLY A O 1
ATOM 774 N N . ARG A 1 102 ? 7.137 3.294 -20.142 1.00 77.69 102 ARG A N 1
ATOM 775 C CA . ARG A 1 102 ? 7.526 2.058 -20.871 1.00 77.69 102 ARG A CA 1
ATOM 776 C C . ARG A 1 102 ? 7.440 0.770 -20.033 1.00 77.69 102 ARG A C 1
ATOM 778 O O . ARG A 1 102 ? 8.164 -0.191 -20.273 1.00 77.69 102 ARG A O 1
ATOM 785 N N . CYS A 1 103 ? 6.607 0.789 -19.009 1.00 85.50 103 CYS A N 1
ATOM 786 C CA . CYS A 1 103 ? 6.430 -0.324 -18.094 1.00 85.50 103 CYS A CA 1
ATOM 787 C C . CYS A 1 103 ? 5.600 -1.434 -18.754 1.00 85.50 103 CYS A C 1
ATOM 789 O O . CYS A 1 103 ? 4.678 -1.137 -19.521 1.00 85.50 103 CYS A O 1
ATOM 791 N N . ASP A 1 104 ? 5.939 -2.690 -18.465 1.00 88.94 104 ASP A N 1
ATOM 792 C CA . ASP A 1 104 ? 5.168 -3.843 -18.914 1.00 88.9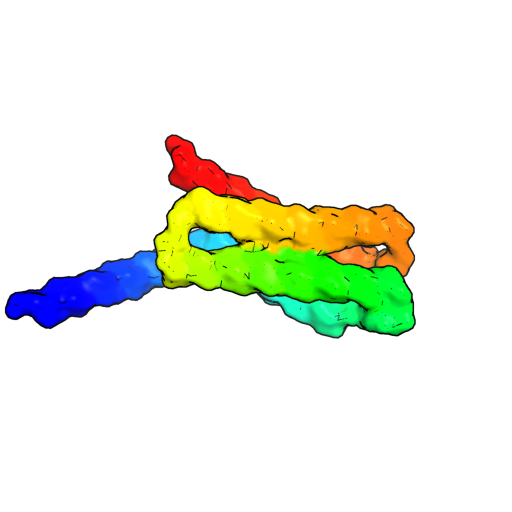4 104 ASP A CA 1
ATOM 793 C C . ASP A 1 104 ? 3.750 -3.832 -18.312 1.00 88.94 104 ASP A C 1
ATOM 795 O O . ASP A 1 104 ? 3.489 -3.239 -17.259 1.00 88.94 104 ASP A O 1
ATOM 799 N N . GLU A 1 105 ? 2.810 -4.488 -18.990 1.00 90.06 105 GLU A N 1
ATOM 800 C CA . GLU A 1 105 ? 1.402 -4.445 -18.586 1.00 90.06 105 GLU A CA 1
ATOM 801 C C . GLU A 1 105 ? 1.163 -5.108 -17.222 1.00 90.06 105 GLU A C 1
ATOM 803 O O . GLU A 1 105 ? 0.264 -4.695 -16.491 1.00 90.06 105 GLU A O 1
ATOM 808 N N . SER A 1 106 ? 1.987 -6.088 -16.833 1.00 91.38 106 SER A N 1
ATOM 809 C CA . SER A 1 106 ? 1.814 -6.791 -15.560 1.00 91.38 106 SER A CA 1
ATOM 810 C C . SER A 1 106 ? 2.141 -5.890 -14.369 1.00 91.38 106 SER A C 1
ATOM 812 O O . SER A 1 106 ? 1.341 -5.785 -13.437 1.00 91.38 106 SER A O 1
ATOM 814 N N . THR A 1 107 ? 3.240 -5.140 -14.441 1.00 92.44 107 THR A N 1
ATOM 815 C CA . THR A 1 107 ? 3.605 -4.149 -13.423 1.00 92.44 107 THR A CA 1
ATOM 816 C C . THR A 1 107 ? 2.570 -3.019 -13.364 1.00 92.44 107 THR A C 1
ATOM 818 O O . THR A 1 107 ? 2.164 -2.603 -12.276 1.00 92.44 107 THR A O 1
ATOM 821 N N . ARG A 1 108 ? 2.056 -2.559 -14.516 1.00 94.12 108 ARG A N 1
ATOM 822 C CA . ARG A 1 108 ? 0.979 -1.552 -14.570 1.00 94.12 108 ARG A CA 1
ATOM 823 C C . ARG A 1 108 ? -0.306 -2.051 -13.907 1.00 94.12 108 ARG A C 1
ATOM 825 O O . ARG A 1 108 ? -0.915 -1.322 -13.123 1.00 94.12 108 ARG A O 1
ATOM 832 N N . ALA A 1 109 ? -0.715 -3.282 -14.200 1.00 94.94 109 ALA A N 1
ATOM 833 C CA . ALA A 1 109 ? -1.886 -3.902 -13.591 1.00 94.94 109 ALA A CA 1
ATOM 834 C C . ALA A 1 109 ? -1.713 -4.064 -12.072 1.00 94.94 109 ALA A C 1
ATOM 836 O O . ALA A 1 109 ? -2.624 -3.731 -11.315 1.00 94.94 109 ALA A O 1
ATOM 837 N N . ALA A 1 110 ? -0.533 -4.494 -11.622 1.00 95.94 110 ALA A N 1
ATOM 838 C CA . ALA A 1 110 ? -0.219 -4.648 -10.206 1.00 95.94 110 ALA A CA 1
ATOM 839 C C . ALA A 1 110 ? -0.260 -3.309 -9.447 1.00 95.94 110 ALA A C 1
ATOM 841 O O . ALA A 1 110 ? -0.887 -3.228 -8.392 1.00 95.94 110 ALA A O 1
ATOM 842 N N . VAL A 1 111 ? 0.305 -2.227 -9.997 1.00 96.25 111 VAL A N 1
ATOM 843 C CA . VAL A 1 111 ? 0.218 -0.890 -9.374 1.00 96.25 111 VAL A CA 1
ATOM 844 C C . VAL A 1 111 ? -1.224 -0.373 -9.337 1.00 96.25 111 VAL A C 1
ATOM 846 O O . VAL A 1 111 ? -1.659 0.169 -8.318 1.00 96.25 111 VAL A O 1
ATOM 849 N N . LYS A 1 112 ? -2.011 -0.589 -10.399 1.00 96.44 112 LYS A N 1
ATOM 850 C CA . LYS A 1 112 ? -3.445 -0.249 -10.400 1.00 96.44 112 LYS A CA 1
ATOM 851 C C . LYS A 1 112 ? -4.221 -1.019 -9.334 1.00 96.44 112 LYS A C 1
ATOM 853 O O . LYS A 1 112 ? -5.066 -0.425 -8.662 1.00 96.44 112 LYS A O 1
ATOM 858 N N . LEU A 1 113 ? -3.937 -2.311 -9.167 1.00 97.25 113 LEU A N 1
ATOM 859 C CA . LEU A 1 113 ? -4.552 -3.145 -8.137 1.00 97.25 113 LEU A CA 1
ATOM 860 C C . LEU A 1 113 ? -4.182 -2.648 -6.735 1.00 97.25 113 LEU A C 1
ATOM 862 O O . LEU A 1 113 ? -5.073 -2.460 -5.910 1.00 97.25 113 LEU A O 1
ATOM 866 N N . ALA A 1 114 ? -2.903 -2.344 -6.495 1.00 97.69 114 ALA A N 1
ATOM 867 C CA . ALA A 1 114 ? -2.431 -1.779 -5.233 1.00 97.69 114 ALA A CA 1
ATOM 868 C C . ALA A 1 114 ? -3.154 -0.462 -4.901 1.00 97.69 114 ALA A C 1
ATOM 870 O O . ALA A 1 114 ? -3.700 -0.301 -3.809 1.00 97.69 114 ALA A O 1
ATOM 871 N N . LYS A 1 115 ? -3.260 0.451 -5.876 1.00 98.00 115 LYS A N 1
ATOM 872 C CA . LYS A 1 115 ? -4.031 1.695 -5.732 1.00 98.00 115 LYS A CA 1
ATOM 873 C C . LYS A 1 115 ? -5.502 1.425 -5.394 1.00 98.00 115 LYS A C 1
ATOM 875 O O . LYS A 1 115 ? -6.065 2.099 -4.533 1.00 98.00 115 LYS A O 1
ATOM 880 N N . GLY A 1 116 ? -6.126 0.449 -6.055 1.00 97.38 116 GLY A N 1
ATOM 881 C CA . GLY A 1 116 ? -7.510 0.048 -5.790 1.00 97.38 116 GLY A CA 1
ATOM 882 C C . GLY A 1 116 ? -7.716 -0.479 -4.367 1.00 97.38 116 GLY A C 1
ATOM 883 O O . GLY A 1 116 ? -8.672 -0.086 -3.699 1.00 97.38 116 GLY A O 1
ATOM 884 N N . LEU A 1 117 ? -6.793 -1.305 -3.868 1.00 96.56 117 LEU A N 1
ATOM 885 C CA . LEU A 1 117 ? -6.810 -1.794 -2.486 1.00 96.56 117 LEU A CA 1
ATOM 886 C C . LEU A 1 117 ? -6.678 -0.643 -1.479 1.00 96.56 117 LEU A C 1
ATOM 888 O O . LEU A 1 117 ? -7.487 -0.554 -0.558 1.00 96.56 117 LEU A O 1
ATOM 892 N N . ALA A 1 118 ? -5.743 0.288 -1.693 1.00 97.19 118 ALA A N 1
ATOM 893 C CA . ALA A 1 118 ? -5.589 1.465 -0.834 1.00 97.19 118 ALA A CA 1
ATOM 894 C C . ALA A 1 118 ? -6.841 2.356 -0.816 1.00 97.19 118 ALA A C 1
ATOM 896 O O . ALA A 1 118 ? -7.264 2.819 0.242 1.00 97.19 118 ALA A O 1
ATOM 897 N N . GLN A 1 119 ? -7.488 2.544 -1.969 1.00 97.25 119 GLN A N 1
ATOM 898 C CA . GLN A 1 119 ? -8.749 3.280 -2.043 1.00 97.25 119 GLN A CA 1
ATOM 899 C C . GLN A 1 119 ? -9.869 2.582 -1.261 1.00 97.25 119 GLN A C 1
ATOM 901 O O . GLN A 1 119 ? -10.667 3.245 -0.599 1.00 97.25 119 GLN A O 1
ATOM 906 N N . ASN A 1 120 ? -9.942 1.252 -1.335 1.00 94.81 120 ASN A N 1
ATOM 907 C CA . ASN A 1 120 ? -10.933 0.474 -0.597 1.00 94.81 120 ASN A CA 1
ATOM 908 C C . ASN A 1 120 ? -10.707 0.554 0.916 1.00 94.81 120 ASN A C 1
ATOM 910 O O . ASN A 1 120 ? -11.681 0.696 1.650 1.00 94.81 120 ASN A O 1
ATOM 914 N N . ILE A 1 121 ? -9.451 0.512 1.373 1.00 93.81 121 ILE A N 1
ATOM 915 C CA . ILE A 1 121 ? -9.097 0.723 2.785 1.00 93.81 121 ILE A CA 1
ATOM 916 C C . ILE A 1 121 ? -9.589 2.099 3.241 1.00 93.81 121 ILE A C 1
ATOM 918 O O . ILE A 1 121 ? -10.346 2.186 4.204 1.00 93.81 121 ILE A O 1
ATOM 922 N N . LEU A 1 122 ? -9.239 3.162 2.508 1.00 95.06 122 LEU A N 1
ATOM 923 C CA . LEU A 1 122 ? -9.638 4.528 2.850 1.00 95.06 122 LEU A CA 1
ATOM 924 C C . LEU A 1 122 ? -11.165 4.686 2.933 1.00 95.06 122 LEU A C 1
ATOM 926 O O . LEU A 1 122 ? -11.672 5.241 3.904 1.00 95.06 122 LEU A O 1
ATOM 930 N N . LYS A 1 123 ? -11.904 4.161 1.947 1.00 93.75 123 LYS A N 1
ATOM 931 C CA . LYS A 1 123 ? -13.375 4.216 1.936 1.00 93.75 123 LYS A CA 1
ATOM 932 C C . LYS A 1 123 ? -13.995 3.490 3.128 1.00 93.75 123 LYS A C 1
ATOM 934 O O . LYS A 1 123 ? -14.949 3.997 3.705 1.00 93.75 123 LYS A O 1
ATOM 939 N N . ARG A 1 124 ? -13.469 2.314 3.486 1.00 91.12 124 ARG A N 1
ATOM 940 C CA . ARG A 1 124 ? -13.967 1.531 4.627 1.00 91.12 124 ARG A CA 1
ATOM 941 C C . ARG A 1 124 ? -13.756 2.273 5.941 1.00 91.12 124 ARG A C 1
ATOM 943 O O . ARG A 1 124 ? -14.693 2.375 6.720 1.00 91.12 124 ARG A O 1
ATOM 950 N N . LEU A 1 125 ? -12.571 2.849 6.142 1.00 89.88 125 LEU A N 1
ATOM 951 C CA . LEU A 1 125 ? -12.271 3.637 7.340 1.00 89.88 125 LEU A CA 1
ATOM 952 C C . LEU A 1 125 ? -13.188 4.862 7.464 1.00 89.88 125 LEU A C 1
ATOM 954 O O . LEU A 1 125 ? -13.691 5.134 8.545 1.00 89.88 125 LEU A O 1
ATOM 958 N N . GLN A 1 126 ? -13.475 5.544 6.352 1.00 89.56 126 GLN A N 1
ATOM 959 C CA . GLN A 1 126 ? -14.412 6.674 6.329 1.00 89.56 126 GLN A CA 1
ATOM 960 C C . GLN A 1 126 ? -15.861 6.257 6.611 1.00 89.56 126 GLN A C 1
ATOM 962 O O . GLN A 1 126 ? -16.596 6.996 7.256 1.00 89.56 126 GLN A O 1
ATOM 967 N N . SER A 1 127 ? -16.286 5.079 6.142 1.00 85.56 127 SER A N 1
ATOM 968 C CA . SER A 1 127 ? -17.651 4.591 6.382 1.00 85.56 127 SER A CA 1
ATOM 969 C C . SER A 1 127 ? -17.918 4.169 7.827 1.00 85.56 127 SER A C 1
ATOM 971 O O . SER A 1 127 ? -19.077 4.075 8.206 1.00 85.56 127 SER A O 1
ATOM 973 N N . THR A 1 128 ? -16.880 3.920 8.628 1.00 74.81 128 THR A N 1
ATOM 974 C CA . THR A 1 128 ? -17.024 3.544 10.045 1.00 74.81 128 THR A CA 1
ATOM 975 C C . THR A 1 128 ? -17.339 4.749 10.947 1.00 74.81 128 THR A C 1
ATOM 977 O O . THR A 1 128 ? -17.778 4.559 12.075 1.00 74.81 128 THR A O 1
ATOM 980 N N . GLU A 1 129 ? -17.137 5.986 10.473 1.00 58.62 129 GLU A N 1
ATOM 981 C CA . GLU A 1 129 ? -17.450 7.220 11.220 1.00 58.62 129 GLU A CA 1
ATOM 982 C C . GLU A 1 129 ? -18.886 7.744 10.995 1.00 58.62 129 GLU A C 1
ATOM 984 O O . GLU A 1 129 ? -19.275 8.724 11.630 1.00 58.62 129 GLU A O 1
ATOM 989 N N . SER A 1 130 ? -19.660 7.131 10.087 1.00 49.66 130 SER A N 1
ATOM 990 C CA . SER A 1 130 ? -21.057 7.502 9.772 1.00 49.66 130 SER A CA 1
ATOM 991 C C . SER A 1 130 ? -22.065 6.628 10.509 1.00 49.66 130 SER A C 1
ATOM 993 O O . SER A 1 130 ? -23.084 7.189 10.968 1.00 49.66 130 SER A O 1
#

Sequence (130 aa):
MAVALHALSKLLTAFQRLMTALDPTAKSIADLDNLLQLLCKGVKTSTPWERALHELLTQADRQVLIVRLSVSMDASSTELIDSARVLFESLRAADLHLSKGRCDESTRAAVKLAKGLAQNILKRLQSTES

Radius of g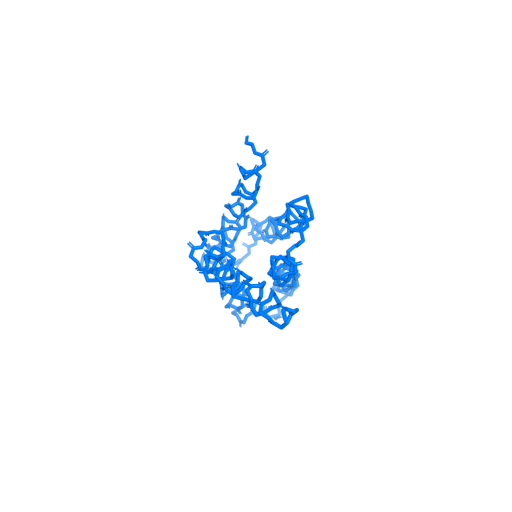yration: 17.54 Å; chains: 1; bounding box: 40×22×64 Å

pLDDT: mean 86.56, std 12.75, range [48.56, 98.0]

Secondary structure (DSSP, 8-state):
-HHHHHHHHHHHHHHHHHHHHT-HHHHHHHHHHHHHHHHHHHS--SSHHHHHHHHHHHHHHHHHHHHHHHHHTT--HHHHHHHHHHHHHHHHHHHHHHHTS---HHHHHHHHHHHHHHHHHHHHHHHTT-